Protein AF-A0A2D9JBF6-F1 (afdb_monomer)

Radius of gyration: 23.09 Å; Cα contacts (8 Å, |Δi|>4): 147; chains: 1; bounding box: 43×49×75 Å

Foldseek 3Di:
DDDPDPPDQDPVNVVVVVVVVVVCVVCVVVVVVVVVVVVPPPPDDDDDDDDDDQVDDDCLQFFNPPPPDPPHDPFDWDQAPDPPGTTGPVPNVVSPCVVVDDDDPDDDDPDPASLQVLLCVQQVDGDDDPFQGAGPQLVVLVVPPDPPDPDRSHDDDDPDDPNYPSSHHNTPVD

Structure (mmCIF, N/CA/C/O backbone):
data_AF-A0A2D9JBF6-F1
#
_entry.id   AF-A0A2D9JBF6-F1
#
loop_
_atom_site.group_PDB
_atom_site.id
_atom_site.type_symbol
_atom_site.label_atom_id
_atom_site.label_alt_id
_atom_site.label_comp_id
_atom_site.label_asym_id
_atom_site.label_entity_id
_atom_site.label_seq_id
_atom_site.pdbx_PDB_ins_code
_atom_site.Cartn_x
_atom_site.Cartn_y
_atom_site.Cartn_z
_atom_site.occupancy
_atom_site.B_iso_or_equiv
_atom_site.auth_seq_id
_atom_site.auth_comp_id
_atom_site.auth_asym_id
_atom_site.auth_atom_id
_atom_site.pdbx_PDB_model_num
ATOM 1 N N . MET A 1 1 ? 18.236 -14.507 48.096 1.00 41.47 1 MET A N 1
ATOM 2 C CA . MET A 1 1 ? 17.974 -14.268 46.660 1.00 41.47 1 MET A CA 1
ATOM 3 C C . MET A 1 1 ? 17.567 -15.594 46.043 1.00 41.47 1 MET A C 1
ATOM 5 O O . MET A 1 1 ? 18.391 -16.493 45.997 1.00 41.47 1 MET A O 1
ATOM 9 N N . SER A 1 2 ? 16.289 -15.756 45.697 1.00 39.50 2 SER A N 1
ATOM 10 C CA . SER A 1 2 ? 15.759 -16.988 45.097 1.00 39.50 2 SER A CA 1
ATOM 11 C C . SER A 1 2 ? 15.687 -16.794 43.586 1.00 39.50 2 SER A C 1
ATOM 13 O O . SER A 1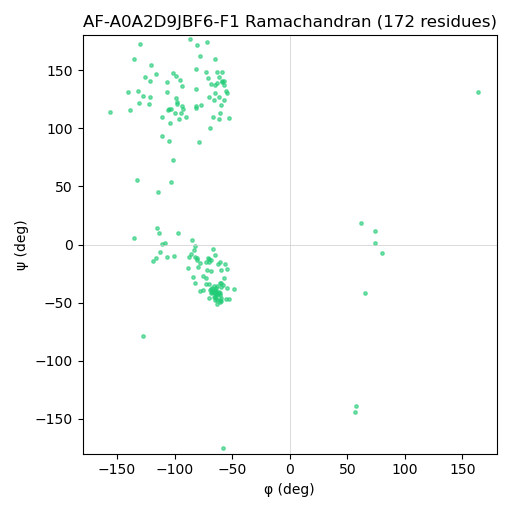 2 ? 15.070 -15.831 43.129 1.00 39.50 2 SER A O 1
ATOM 15 N N . PHE A 1 3 ? 16.355 -17.653 42.819 1.00 46.88 3 PHE A N 1
ATOM 16 C CA . PHE A 1 3 ? 16.234 -17.658 41.364 1.00 46.88 3 PHE A CA 1
ATOM 17 C C . PHE A 1 3 ? 14.822 -18.131 40.978 1.00 46.88 3 PHE A C 1
ATOM 19 O O . PHE A 1 3 ? 14.319 -19.078 41.588 1.00 46.88 3 PHE A O 1
ATOM 26 N N . PRO A 1 4 ? 14.156 -17.505 39.991 1.00 52.88 4 PRO A N 1
ATOM 27 C CA . PRO A 1 4 ? 12.851 -17.964 39.540 1.00 52.88 4 PRO A CA 1
ATOM 28 C C . PRO A 1 4 ? 12.966 -19.392 38.997 1.00 52.88 4 PRO A C 1
ATOM 30 O O . PRO A 1 4 ? 13.802 -19.694 38.146 1.00 52.88 4 PRO A O 1
ATOM 33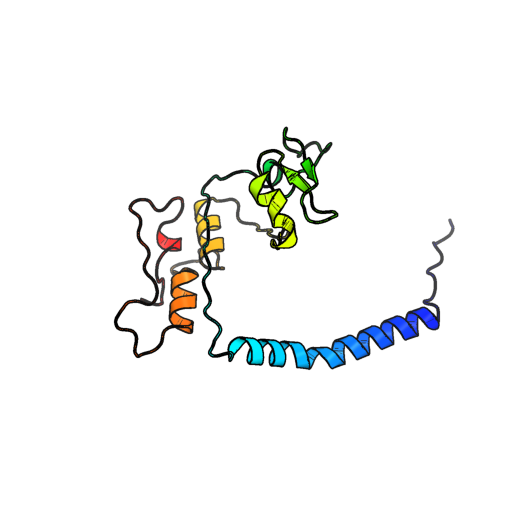 N N . ASN A 1 5 ? 12.114 -20.269 39.524 1.00 53.25 5 ASN A N 1
ATOM 34 C CA . ASN A 1 5 ? 12.023 -21.673 39.153 1.00 53.25 5 ASN A CA 1
ATOM 35 C C . ASN A 1 5 ? 11.643 -21.762 37.662 1.00 53.25 5 ASN A C 1
ATOM 37 O O . ASN A 1 5 ? 10.521 -21.419 37.280 1.00 53.25 5 ASN A O 1
ATOM 41 N N . MET A 1 6 ? 12.579 -22.167 36.799 1.00 55.41 6 MET A N 1
ATOM 42 C CA . MET A 1 6 ? 12.278 -22.416 35.389 1.00 55.41 6 MET A CA 1
ATOM 43 C C . MET A 1 6 ? 11.396 -23.663 35.312 1.00 55.41 6 MET A C 1
ATOM 45 O O . MET A 1 6 ? 11.884 -24.783 35.427 1.00 55.41 6 MET A O 1
ATOM 49 N N . ASN A 1 7 ? 10.084 -23.472 35.159 1.00 65.50 7 ASN A N 1
ATOM 50 C CA . ASN A 1 7 ? 9.129 -24.567 35.016 1.00 65.50 7 ASN A CA 1
ATOM 51 C C . ASN A 1 7 ? 9.569 -25.503 33.881 1.00 65.50 7 ASN A C 1
ATOM 53 O O . ASN A 1 7 ? 9.472 -25.143 32.704 1.00 65.50 7 ASN A O 1
ATOM 57 N N . HIS A 1 8 ? 10.021 -26.712 34.227 1.00 68.12 8 HIS A N 1
ATOM 58 C CA . HIS A 1 8 ? 10.241 -27.769 33.249 1.00 68.12 8 HIS A CA 1
ATOM 59 C C . HIS A 1 8 ? 8.941 -27.981 32.458 1.00 68.12 8 HIS A C 1
ATOM 61 O O . HIS A 1 8 ? 7.870 -28.098 33.067 1.00 68.12 8 HIS A O 1
ATOM 67 N N . PRO A 1 9 ? 8.987 -28.002 31.114 1.00 74.19 9 PRO A N 1
ATOM 68 C CA . PRO A 1 9 ? 7.789 -28.215 30.320 1.00 74.19 9 PRO A CA 1
ATOM 69 C C . PRO A 1 9 ? 7.150 -29.539 30.740 1.00 74.19 9 PRO A C 1
ATOM 71 O O . PRO A 1 9 ? 7.794 -30.589 30.732 1.00 74.19 9 PRO A O 1
ATOM 74 N N . SER A 1 10 ? 5.876 -29.492 31.134 1.00 85.06 10 SER A N 1
ATOM 75 C CA . SER A 1 10 ? 5.139 -30.709 31.462 1.00 85.06 10 SER A CA 1
ATOM 76 C C . SER A 1 10 ? 5.122 -31.633 30.243 1.00 85.06 10 SER A C 1
ATOM 78 O O . SER A 1 10 ? 5.083 -31.164 29.103 1.00 85.06 10 SER A O 1
ATOM 80 N N . ARG A 1 11 ? 5.102 -32.954 30.464 1.00 87.12 11 ARG A N 1
ATOM 81 C CA . ARG A 1 11 ? 5.026 -33.953 29.378 1.00 87.12 11 ARG A CA 1
ATOM 82 C C . ARG A 1 11 ? 3.915 -33.625 28.375 1.00 87.12 11 ARG A C 1
ATOM 84 O O . ARG A 1 11 ? 4.112 -33.745 27.175 1.00 87.12 11 ARG A O 1
ATOM 91 N N . ARG A 1 12 ? 2.773 -33.125 28.862 1.00 85.69 12 ARG A N 1
ATOM 92 C CA . ARG A 1 12 ? 1.658 -32.650 28.030 1.00 85.69 12 ARG A CA 1
ATOM 93 C C . ARG A 1 12 ? 2.068 -31.501 27.107 1.00 85.69 12 ARG A C 1
ATOM 95 O O . ARG A 1 12 ? 1.776 -31.562 25.921 1.00 85.69 12 ARG A O 1
ATOM 102 N N . ARG A 1 13 ? 2.749 -30.479 27.632 1.00 83.44 13 ARG A N 1
ATOM 103 C CA . ARG A 1 13 ? 3.194 -29.317 26.851 1.00 83.44 13 ARG A CA 1
ATOM 104 C C . ARG A 1 13 ? 4.276 -29.699 25.841 1.00 83.44 13 ARG A C 1
ATOM 106 O O . ARG A 1 13 ? 4.233 -29.224 24.715 1.00 83.44 13 ARG A O 1
ATOM 113 N N . PHE A 1 14 ? 5.181 -30.609 26.208 1.00 87.12 14 PHE A N 1
ATOM 114 C CA . PHE A 1 14 ? 6.158 -31.182 25.278 1.00 87.12 14 PHE A CA 1
ATOM 115 C C . PHE A 1 14 ? 5.470 -31.920 24.117 1.00 87.12 14 PHE A C 1
ATOM 117 O O . PHE A 1 14 ? 5.748 -31.626 22.957 1.00 87.12 14 PHE A O 1
ATOM 124 N N . MET A 1 15 ? 4.506 -32.799 24.415 1.00 91.19 15 MET A N 1
ATOM 125 C CA . MET A 1 15 ? 3.746 -33.523 23.388 1.00 91.19 15 MET A CA 1
ATOM 126 C C . MET A 1 15 ? 2.897 -32.591 22.513 1.00 91.19 15 MET A C 1
ATOM 128 O O . MET A 1 15 ? 2.814 -32.805 21.310 1.00 91.19 15 MET A O 1
ATOM 132 N N . GLN A 1 16 ? 2.305 -31.535 23.081 1.00 88.31 16 GLN A N 1
ATOM 133 C CA . GLN A 1 16 ? 1.566 -30.520 22.321 1.00 88.31 16 GLN A CA 1
ATOM 134 C C . GLN A 1 16 ? 2.476 -29.746 21.361 1.00 88.31 16 GLN A C 1
ATOM 136 O O . GLN A 1 16 ? 2.128 -29.589 20.194 1.00 88.31 16 GLN A O 1
ATOM 141 N N . SER A 1 17 ? 3.652 -29.308 21.819 1.00 88.12 17 SER A N 1
ATOM 142 C CA . SER A 1 17 ? 4.628 -28.625 20.964 1.00 88.12 17 SER A CA 1
ATOM 143 C C . SER A 1 17 ? 5.169 -29.539 19.864 1.00 88.12 17 SER A C 1
ATOM 145 O O . SER A 1 17 ? 5.326 -29.101 18.728 1.00 88.12 17 SER A O 1
ATOM 147 N N . MET A 1 18 ? 5.413 -30.816 20.170 1.00 88.38 18 MET A N 1
ATOM 148 C CA . MET A 1 18 ? 5.868 -31.803 19.188 1.00 88.38 18 MET A CA 1
ATOM 149 C C . MET A 1 18 ? 4.777 -32.124 18.156 1.00 88.38 18 MET A C 1
ATOM 151 O O . MET A 1 18 ? 5.062 -32.159 16.962 1.00 88.38 18 MET A O 1
ATOM 155 N N . ALA A 1 19 ? 3.521 -32.273 18.587 1.00 87.19 19 ALA A N 1
ATOM 156 C CA . ALA A 1 19 ? 2.378 -32.451 17.693 1.00 87.19 19 ALA A CA 1
ATOM 157 C C . ALA A 1 19 ? 2.163 -31.229 16.783 1.00 87.19 19 ALA A C 1
ATOM 159 O O . ALA A 1 19 ? 1.954 -31.390 15.582 1.00 87.19 19 ALA A O 1
ATOM 160 N N . ALA A 1 20 ? 2.283 -30.012 17.325 1.00 84.00 20 ALA A N 1
ATOM 161 C CA . ALA A 1 20 ? 2.224 -28.779 16.543 1.00 84.00 20 ALA A CA 1
ATOM 162 C C . ALA A 1 20 ? 3.388 -28.674 15.541 1.00 84.00 20 ALA A C 1
ATOM 164 O O . ALA A 1 20 ? 3.174 -28.287 14.395 1.00 84.00 20 ALA A O 1
ATOM 165 N N . GLY A 1 21 ? 4.602 -29.068 15.941 1.00 83.12 21 GLY A N 1
ATOM 166 C CA . GLY A 1 21 ? 5.775 -29.110 15.065 1.00 83.12 21 GLY A CA 1
ATOM 167 C C . GLY A 1 21 ? 5.617 -30.099 13.908 1.00 83.12 21 GLY A C 1
ATOM 168 O O . GLY A 1 21 ? 5.823 -29.729 12.756 1.00 83.12 21 GLY A O 1
ATOM 169 N N . ILE A 1 22 ? 5.180 -31.332 14.187 1.00 84.44 22 ILE A N 1
ATOM 170 C CA . ILE A 1 22 ? 4.925 -32.357 13.158 1.00 84.44 22 ILE A CA 1
ATOM 171 C C . ILE A 1 22 ? 3.787 -31.922 12.227 1.00 84.44 22 ILE A C 1
ATOM 173 O O . ILE A 1 22 ? 3.912 -32.053 11.010 1.00 84.44 22 ILE A O 1
ATOM 177 N N . GLY A 1 23 ? 2.702 -31.362 12.771 1.00 79.31 23 GLY A N 1
ATOM 178 C CA . GLY A 1 23 ? 1.601 -30.810 11.979 1.00 79.31 23 GLY A CA 1
ATOM 179 C C . GLY A 1 23 ? 2.047 -29.661 11.069 1.00 79.31 23 GLY A C 1
ATOM 180 O O . GLY A 1 23 ? 1.711 -29.648 9.887 1.00 79.31 23 GLY A O 1
ATOM 181 N N . GLY A 1 24 ? 2.872 -28.745 11.584 1.00 77.44 24 GLY A N 1
ATOM 182 C CA . GLY A 1 24 ? 3.441 -27.640 10.811 1.00 77.44 24 GLY A CA 1
ATOM 183 C C . GLY A 1 24 ? 4.372 -28.110 9.690 1.00 77.44 24 GLY A C 1
ATOM 184 O O . GLY A 1 24 ? 4.259 -27.639 8.560 1.00 77.44 24 GLY A O 1
ATOM 185 N N . VAL A 1 25 ? 5.241 -29.090 9.963 1.00 76.31 25 VAL A N 1
ATOM 186 C CA . VAL A 1 25 ? 6.115 -29.700 8.944 1.00 76.31 25 VAL A CA 1
ATOM 187 C C . VAL A 1 25 ? 5.295 -30.458 7.898 1.00 76.31 25 VAL A C 1
ATOM 189 O O . VAL A 1 25 ? 5.568 -30.330 6.708 1.00 76.31 25 VAL A O 1
ATOM 192 N N . SER A 1 26 ? 4.245 -31.173 8.301 1.00 74.69 26 SER A N 1
ATOM 193 C CA . SER A 1 26 ? 3.374 -31.914 7.375 1.00 74.69 26 SER A CA 1
ATOM 194 C C . SER A 1 26 ? 2.591 -30.984 6.437 1.00 74.69 26 SER A C 1
ATOM 196 O O . SER A 1 26 ? 2.419 -31.298 5.262 1.00 74.69 26 SER A O 1
ATOM 198 N N . ALA A 1 27 ? 2.175 -29.808 6.920 1.00 69.38 27 ALA A N 1
ATOM 199 C CA . ALA A 1 27 ? 1.513 -28.785 6.108 1.00 69.38 27 ALA A CA 1
ATOM 200 C C . ALA A 1 27 ? 2.485 -27.932 5.268 1.00 69.38 27 ALA A C 1
ATOM 202 O O . ALA A 1 27 ? 2.053 -27.235 4.348 1.00 69.38 27 ALA A O 1
ATOM 203 N N . SER A 1 28 ? 3.796 -27.984 5.538 1.00 70.69 28 SER A N 1
ATOM 204 C CA . SER A 1 28 ? 4.787 -27.136 4.857 1.00 70.69 28 SER A CA 1
ATOM 205 C C . SER A 1 28 ? 4.830 -27.355 3.338 1.00 70.69 28 SER A C 1
ATOM 207 O O . SER A 1 28 ? 4.998 -26.399 2.584 1.00 70.69 28 SER A O 1
ATOM 209 N N . GLY A 1 29 ? 4.588 -28.588 2.879 1.00 75.44 29 GLY A N 1
ATOM 210 C CA . GLY A 1 29 ? 4.511 -28.929 1.455 1.00 75.44 29 GLY A CA 1
ATOM 211 C C . GLY A 1 29 ? 3.191 -28.539 0.781 1.00 75.44 29 GLY A C 1
ATOM 212 O O . GLY A 1 29 ? 3.116 -28.493 -0.447 1.00 75.44 29 GLY A O 1
ATOM 213 N N . TRP A 1 30 ? 2.144 -28.244 1.557 1.00 81.06 30 TRP A N 1
ATOM 214 C CA . TRP A 1 30 ? 0.834 -27.881 1.017 1.00 81.06 30 TRP A CA 1
ATOM 215 C C . TRP A 1 30 ? 0.766 -26.415 0.621 1.00 81.06 30 TRP A C 1
ATOM 217 O O . TRP A 1 30 ? 0.114 -26.106 -0.368 1.00 81.06 30 TRP A O 1
ATOM 227 N N . PHE A 1 31 ? 1.458 -25.515 1.324 1.00 79.50 31 PHE A N 1
ATOM 228 C CA . PHE A 1 31 ? 1.425 -24.089 0.985 1.00 79.50 31 PHE A CA 1
ATOM 229 C C . PHE A 1 31 ? 1.924 -23.789 -0.438 1.00 79.50 31 PHE A C 1
ATOM 231 O O . PHE A 1 31 ? 1.205 -23.091 -1.154 1.00 79.50 31 PHE A O 1
ATOM 238 N N . PRO A 1 32 ? 3.061 -24.342 -0.913 1.00 79.75 32 PRO A N 1
ATOM 239 C CA . PRO A 1 32 ? 3.481 -24.160 -2.301 1.00 79.75 32 PRO A CA 1
ATOM 240 C C . PRO A 1 32 ? 2.483 -24.749 -3.304 1.00 79.75 32 PRO A C 1
ATOM 242 O O . PRO A 1 32 ? 2.163 -24.099 -4.292 1.00 79.75 32 PRO A O 1
ATOM 245 N N . ARG A 1 33 ? 1.931 -25.941 -3.032 1.00 81.88 33 ARG A N 1
ATOM 246 C CA . ARG A 1 33 ? 0.954 -26.608 -3.916 1.00 81.88 33 ARG A CA 1
ATOM 247 C C . ARG A 1 33 ? -0.390 -25.881 -3.972 1.00 81.88 33 ARG A C 1
ATOM 249 O O . ARG A 1 33 ? -0.988 -25.787 -5.036 1.00 81.88 33 ARG A O 1
ATOM 256 N N . LEU A 1 34 ? -0.855 -25.337 -2.850 1.00 82.12 34 LEU A N 1
ATOM 257 C CA . LEU A 1 34 ? -2.042 -24.484 -2.784 1.00 82.12 34 LEU A CA 1
ATOM 258 C C . LEU A 1 34 ? -1.803 -23.158 -3.506 1.00 82.12 34 LEU A C 1
ATOM 260 O O . LEU A 1 34 ? -2.683 -22.694 -4.225 1.00 82.12 34 LEU A O 1
ATOM 264 N N . ALA A 1 35 ? -0.616 -22.565 -3.352 1.00 78.75 35 ALA A N 1
ATOM 265 C CA . ALA A 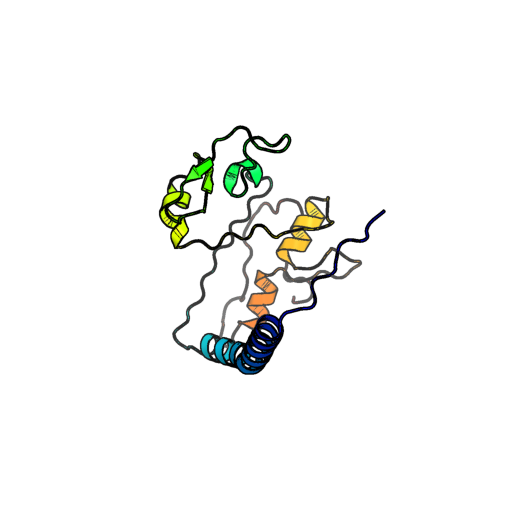1 35 ? -0.239 -21.358 -4.077 1.00 78.75 35 ALA A CA 1
ATOM 266 C C . ALA A 1 35 ? -0.188 -21.606 -5.591 1.00 78.75 35 ALA A C 1
ATOM 268 O O . ALA A 1 35 ? -0.702 -20.787 -6.346 1.00 78.75 35 ALA A O 1
ATOM 269 N N . GLU A 1 36 ? 0.359 -22.742 -6.026 1.00 81.50 36 GLU A N 1
ATOM 270 C CA . GLU A 1 36 ? 0.404 -23.171 -7.427 1.00 81.50 36 GLU A CA 1
ATOM 271 C C . GLU A 1 36 ? -1.000 -23.438 -7.987 1.00 81.50 36 GLU A C 1
ATOM 273 O O . GLU A 1 36 ? -1.365 -22.894 -9.026 1.00 81.50 36 GLU A O 1
ATOM 278 N N . ALA A 1 37 ? -1.841 -24.182 -7.264 1.00 79.81 37 ALA A N 1
ATOM 279 C CA . ALA A 1 37 ? -3.229 -24.424 -7.658 1.00 79.81 37 ALA A CA 1
ATOM 280 C C . ALA A 1 37 ? -4.040 -23.118 -7.756 1.00 79.81 37 ALA A C 1
ATOM 282 O O . ALA A 1 37 ? -4.780 -22.914 -8.714 1.00 79.81 37 ALA A O 1
ATOM 283 N N . ALA A 1 38 ? -3.859 -22.196 -6.806 1.00 75.38 38 ALA A N 1
ATOM 284 C CA . ALA A 1 38 ? -4.478 -20.871 -6.844 1.00 75.38 38 ALA A CA 1
ATOM 285 C C . ALA A 1 38 ? -3.861 -19.944 -7.908 1.00 75.38 38 ALA A C 1
ATOM 287 O O . ALA A 1 38 ? -4.475 -18.941 -8.296 1.00 75.38 38 ALA A O 1
ATOM 288 N N . ALA A 1 39 ? -2.628 -20.216 -8.344 1.00 73.06 39 ALA A N 1
ATOM 289 C CA . ALA A 1 39 ? -1.969 -19.476 -9.409 1.00 73.06 39 ALA A CA 1
ATOM 290 C C . ALA A 1 39 ? -2.477 -19.904 -10.788 1.00 73.06 39 ALA A C 1
ATOM 292 O O . ALA A 1 39 ? -2.724 -19.026 -11.611 1.00 73.06 39 ALA A O 1
ATOM 293 N N . ASN A 1 40 ? -2.692 -21.208 -10.976 1.00 76.06 40 ASN A N 1
ATOM 294 C CA . ASN A 1 40 ? -3.090 -21.839 -12.233 1.00 76.06 40 ASN A CA 1
ATOM 295 C C . ASN A 1 40 ? -4.603 -21.822 -12.500 1.00 76.06 40 ASN A C 1
ATOM 297 O O . ASN A 1 40 ? -5.039 -22.403 -13.489 1.00 76.06 40 ASN A O 1
ATOM 301 N N . ASP A 1 41 ? -5.418 -21.191 -11.648 1.00 78.38 41 ASP A N 1
ATOM 302 C CA . ASP A 1 41 ? -6.856 -21.056 -11.895 1.00 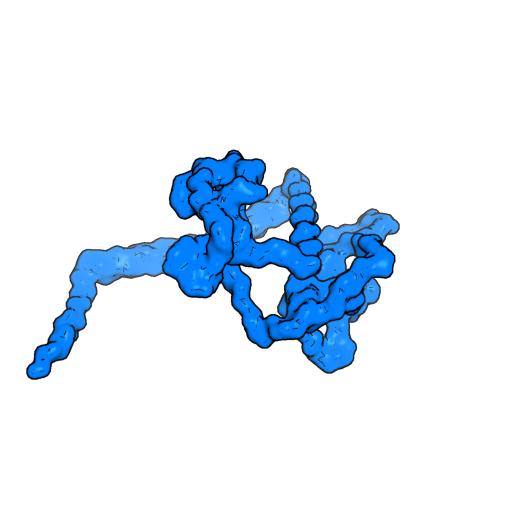78.38 41 ASP A CA 1
ATOM 303 C C . ASP A 1 41 ? -7.111 -20.143 -13.116 1.00 78.38 41 ASP A C 1
ATOM 305 O O . ASP A 1 41 ? -6.938 -18.920 -13.013 1.00 78.38 41 ASP A O 1
ATOM 309 N N . PRO A 1 42 ? -7.573 -20.692 -14.260 1.00 70.69 42 PRO A N 1
ATOM 310 C CA . PRO A 1 42 ? -7.759 -19.933 -15.496 1.00 70.69 42 PRO A CA 1
ATOM 311 C C . PRO A 1 42 ? -8.897 -18.905 -15.402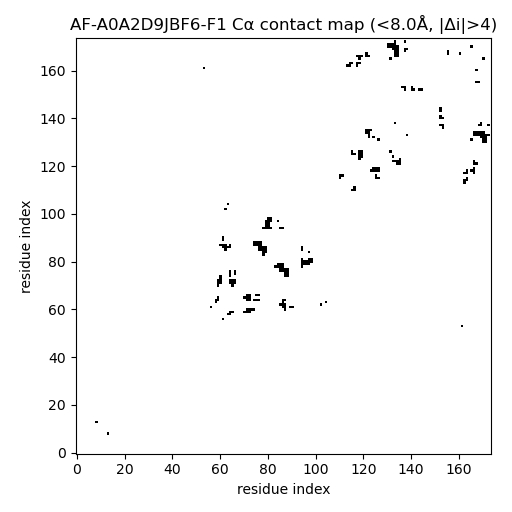 1.00 70.69 42 PRO A C 1
ATOM 313 O O . PRO A 1 42 ? -9.020 -18.032 -16.260 1.00 70.69 42 PRO A O 1
ATOM 316 N N . LYS A 1 43 ? -9.748 -18.976 -14.369 1.00 75.06 43 LYS A N 1
ATOM 317 C CA . LYS A 1 43 ? -10.829 -18.007 -14.133 1.00 75.06 43 LYS A CA 1
ATOM 318 C C . LYS A 1 43 ? -10.367 -16.805 -13.314 1.00 75.06 43 LYS A C 1
ATOM 320 O O . LYS A 1 43 ? -11.102 -15.819 -13.198 1.00 75.06 43 LYS A O 1
ATOM 325 N N . ARG A 1 44 ? -9.169 -16.856 -12.728 1.00 70.19 44 ARG A N 1
ATOM 326 C CA . ARG A 1 44 ? -8.708 -15.859 -11.765 1.00 70.19 44 ARG A CA 1
ATOM 327 C C . ARG A 1 44 ? -8.218 -14.588 -12.455 1.00 70.19 44 ARG A C 1
ATOM 329 O O . ARG A 1 44 ? -7.028 -14.396 -12.691 1.00 70.19 44 ARG A O 1
ATOM 336 N N . ARG A 1 45 ? -9.140 -13.656 -12.690 1.00 71.81 45 ARG A N 1
ATOM 337 C CA . ARG A 1 45 ? -8.806 -12.280 -13.079 1.00 71.81 45 ARG A CA 1
ATOM 338 C C . ARG A 1 45 ? -8.336 -11.499 -11.854 1.00 71.81 45 ARG A C 1
ATOM 340 O O . ARG A 1 45 ? -9.060 -11.392 -10.866 1.00 71.81 45 ARG A O 1
ATOM 347 N N . ARG A 1 46 ? -7.103 -10.988 -11.892 1.00 74.00 46 ARG A N 1
ATOM 348 C CA . ARG A 1 46 ? -6.504 -10.226 -10.787 1.00 74.00 46 ARG A CA 1
ATOM 349 C C . ARG A 1 46 ? -6.537 -8.744 -11.133 1.00 74.00 46 ARG A C 1
ATOM 351 O O . ARG A 1 46 ? -5.888 -8.316 -12.079 1.00 74.00 46 ARG A O 1
ATOM 358 N N . HIS A 1 47 ? -7.268 -7.971 -10.342 1.00 85.44 47 HIS A N 1
ATOM 359 C CA . HIS A 1 47 ? -7.278 -6.516 -10.421 1.00 85.44 47 HIS A CA 1
ATOM 360 C C . HIS A 1 47 ? -6.851 -5.970 -9.063 1.00 85.44 47 HIS A C 1
ATOM 362 O O . HIS A 1 47 ? -7.402 -6.360 -8.035 1.00 85.44 47 HIS A O 1
ATOM 368 N N . CYS A 1 48 ? -5.846 -5.100 -9.056 1.00 88.62 48 CYS A N 1
ATOM 369 C CA . CYS A 1 48 ? -5.353 -4.442 -7.855 1.00 88.62 48 CYS A CA 1
ATOM 370 C C . CYS A 1 48 ? -5.329 -2.941 -8.115 1.00 88.62 48 CYS A C 1
ATOM 372 O O . CYS A 1 48 ? -4.760 -2.495 -9.111 1.00 88.62 48 CYS A O 1
ATOM 374 N N . ILE A 1 49 ? -5.948 -2.174 -7.223 1.00 92.06 49 ILE A N 1
ATOM 375 C CA . ILE A 1 49 ? -5.881 -0.717 -7.243 1.00 92.06 49 ILE A CA 1
ATOM 376 C C . ILE A 1 49 ? -4.965 -0.304 -6.100 1.00 92.06 49 ILE A C 1
ATOM 378 O O . ILE A 1 49 ? -5.282 -0.524 -4.932 1.00 92.06 49 ILE A O 1
ATOM 382 N N . LEU A 1 50 ? -3.829 0.301 -6.442 1.00 91.44 50 LEU A N 1
ATOM 383 C CA . LEU A 1 50 ? -2.929 0.908 -5.471 1.00 91.44 50 LEU A CA 1
ATOM 384 C C . LEU A 1 50 ? -3.253 2.396 -5.337 1.00 91.44 50 LEU A C 1
ATOM 386 O O . LEU A 1 50 ? -3.003 3.172 -6.258 1.00 91.44 50 LEU A O 1
ATOM 390 N N . LEU A 1 51 ? -3.752 2.800 -4.170 1.00 91.56 51 LEU A N 1
ATOM 391 C CA . LEU A 1 51 ? -3.885 4.209 -3.817 1.00 91.56 51 LEU A CA 1
ATOM 392 C C . LEU A 1 51 ? -2.607 4.683 -3.114 1.00 91.56 51 LEU A C 1
ATOM 394 O O . LEU A 1 51 ? -2.335 4.297 -1.980 1.00 91.56 51 LEU A O 1
ATOM 398 N N . TRP A 1 52 ? -1.817 5.521 -3.787 1.00 89.38 52 TRP A N 1
ATOM 399 C CA . TRP A 1 52 ? -0.622 6.137 -3.209 1.00 89.38 52 TRP A CA 1
ATOM 400 C C . TRP A 1 52 ? -0.915 7.571 -2.760 1.00 89.38 52 TRP A C 1
ATOM 402 O O . TRP A 1 52 ? -1.122 8.450 -3.594 1.00 89.38 52 TRP A O 1
ATOM 412 N N . MET A 1 53 ? -0.884 7.825 -1.452 1.00 88.69 53 MET A N 1
ATOM 413 C CA . MET A 1 53 ? -1.184 9.140 -0.876 1.00 88.69 53 MET A CA 1
ATOM 414 C C . MET A 1 53 ? 0.103 9.844 -0.429 1.00 88.69 53 MET A C 1
ATOM 416 O O . MET A 1 53 ? 0.546 9.701 0.709 1.00 88.69 53 MET A O 1
ATOM 420 N N . SER A 1 54 ? 0.723 10.601 -1.336 1.00 86.81 54 SER A N 1
ATOM 421 C CA . SER A 1 54 ? 1.906 11.419 -1.036 1.00 86.81 54 SER A CA 1
ATOM 422 C C . SER A 1 54 ? 1.592 12.472 0.033 1.00 86.81 54 SER A C 1
ATOM 424 O O . SER A 1 54 ? 0.808 13.378 -0.224 1.00 86.81 54 SER A O 1
ATOM 426 N N . GLY A 1 55 ? 2.197 12.340 1.219 1.00 84.88 55 GLY A N 1
ATOM 427 C CA . GLY A 1 55 ? 1.905 13.189 2.384 1.00 84.88 55 GLY A CA 1
ATOM 428 C C . GLY A 1 55 ? 0.570 12.887 3.078 1.00 84.88 55 GLY A C 1
ATOM 429 O O . GLY A 1 55 ? 0.136 13.694 3.886 1.00 84.88 55 GLY A O 1
ATOM 430 N N . GLY A 1 56 ? -0.085 11.770 2.732 1.00 85.19 56 GLY A N 1
ATOM 431 C CA . GLY A 1 56 ? -1.431 11.394 3.170 1.00 85.19 56 GLY A CA 1
ATOM 432 C C . GLY A 1 56 ? -1.646 11.288 4.687 1.00 85.19 56 GLY A C 1
ATOM 433 O O . GLY A 1 56 ? -0.760 11.595 5.483 1.00 85.19 56 GLY A O 1
ATOM 434 N N . PRO A 1 57 ? -2.841 10.842 5.107 1.00 89.44 57 PRO A N 1
ATOM 435 C CA . PRO A 1 57 ? -3.222 10.856 6.509 1.00 89.44 57 PRO A CA 1
ATOM 436 C C . PRO A 1 57 ? -2.303 9.947 7.330 1.00 89.44 57 PRO A C 1
ATOM 438 O O . PRO A 1 57 ? -1.947 8.846 6.902 1.00 89.44 57 PRO A O 1
ATOM 441 N N . THR A 1 58 ? -1.923 10.410 8.519 1.00 90.94 58 THR A N 1
ATOM 442 C CA . THR A 1 58 ? -1.067 9.633 9.417 1.00 90.94 58 THR A CA 1
ATOM 443 C C . THR A 1 58 ? -1.756 8.336 9.851 1.00 90.94 58 THR A C 1
ATOM 445 O O . THR A 1 58 ? -2.980 8.246 9.993 1.00 90.94 58 THR A O 1
ATOM 448 N N . GLN A 1 59 ? -0.948 7.303 10.090 1.00 92.06 59 GLN A N 1
ATOM 449 C CA . GLN A 1 59 ? -1.414 6.013 10.599 1.00 92.06 59 GLN A CA 1
ATOM 450 C C . GLN A 1 59 ? -2.147 6.148 11.945 1.00 92.06 59 GLN A C 1
ATOM 452 O O . GLN A 1 59 ? -3.142 5.457 12.165 1.00 92.06 59 GLN A O 1
ATOM 457 N N . THR A 1 60 ? -1.709 7.084 12.797 1.00 94.31 60 THR A N 1
ATOM 458 C CA . THR A 1 60 ? -2.276 7.344 14.134 1.00 94.31 60 THR A CA 1
ATOM 459 C C . THR A 1 60 ? -3.662 7.975 14.103 1.00 94.31 60 THR A C 1
ATOM 461 O O . THR A 1 60 ? -4.366 7.938 15.107 1.00 94.31 60 THR A O 1
ATOM 464 N N . ASP A 1 61 ? -4.071 8.490 12.946 1.00 94.12 61 ASP A N 1
ATOM 465 C CA . ASP A 1 61 ? -5.339 9.197 12.749 1.00 94.12 61 ASP A CA 1
ATOM 466 C C . ASP A 1 61 ? -6.304 8.383 11.879 1.00 94.12 61 ASP A C 1
ATOM 468 O O . ASP A 1 61 ? -7.406 8.835 11.571 1.00 94.12 61 ASP A O 1
ATOM 472 N N . THR A 1 62 ? -5.889 7.185 11.450 1.00 95.06 62 THR A N 1
ATOM 473 C CA . THR A 1 62 ? -6.623 6.347 10.494 1.00 95.06 62 THR A CA 1
ATOM 474 C C . THR A 1 62 ? -6.833 4.931 11.014 1.00 95.06 62 THR A C 1
ATOM 476 O O . THR A 1 62 ? -7.927 4.593 11.469 1.00 95.06 62 THR A O 1
ATOM 479 N N . PHE A 1 63 ? -5.796 4.096 10.939 1.00 94.19 63 PHE A N 1
ATOM 480 C CA . PHE A 1 63 ? -5.896 2.653 11.144 1.00 94.19 63 PHE A CA 1
ATOM 481 C C . PHE A 1 63 ? -5.122 2.146 12.363 1.00 94.19 63 PHE A C 1
ATOM 483 O O . PHE A 1 63 ? -5.329 0.992 12.717 1.00 94.19 63 PHE A O 1
ATOM 490 N N . ASP A 1 64 ? -4.255 2.943 12.994 1.00 93.50 64 ASP A N 1
ATOM 491 C CA . ASP A 1 64 ? -3.469 2.594 14.193 1.00 93.50 64 ASP A CA 1
ATOM 492 C C . ASP A 1 64 ? -3.562 3.710 15.242 1.00 93.50 64 ASP A C 1
ATOM 494 O O . ASP A 1 64 ? -2.567 4.304 15.657 1.00 93.50 64 ASP A O 1
ATOM 498 N N . MET A 1 65 ? -4.793 4.052 15.619 1.00 92.69 65 MET A N 1
ATOM 499 C CA . MET A 1 65 ? -5.044 5.077 16.623 1.00 92.69 65 MET A CA 1
ATOM 500 C C . MET A 1 65 ? -4.518 4.593 17.963 1.00 92.69 65 MET A C 1
ATOM 502 O O . MET A 1 65 ? -4.869 3.505 18.407 1.00 92.69 65 MET A O 1
ATOM 506 N N . LYS A 1 66 ? -3.641 5.374 18.588 1.00 93.81 66 LYS A N 1
ATOM 507 C CA . LYS A 1 66 ? -3.011 5.042 19.870 1.00 93.81 66 LYS A CA 1
ATOM 508 C C . LYS A 1 66 ? -3.714 5.825 20.983 1.00 93.81 66 LYS A C 1
ATOM 510 O O . LYS A 1 66 ? -3.148 6.811 21.457 1.00 93.81 66 LYS A O 1
ATOM 515 N N . PRO A 1 67 ? -4.959 5.472 21.364 1.00 93.50 67 PRO A N 1
ATOM 516 C CA . PRO A 1 67 ? -5.714 6.248 22.337 1.00 93.50 67 PRO A CA 1
ATOM 517 C C . PRO A 1 67 ? -4.954 6.316 23.663 1.00 93.50 67 PRO A C 1
ATOM 519 O O . PRO A 1 67 ? -4.389 5.320 24.117 1.00 93.50 67 PRO A O 1
ATOM 522 N N . ASN A 1 68 ? -4.967 7.489 24.299 1.00 90.94 68 ASN A N 1
ATOM 523 C CA . ASN A 1 68 ? -4.310 7.743 25.587 1.00 90.94 68 ASN A CA 1
ATOM 524 C C . ASN A 1 68 ? -2.778 7.558 25.586 1.00 90.94 68 ASN A C 1
ATOM 526 O O . ASN A 1 68 ? -2.180 7.415 26.651 1.00 90.94 68 ASN A O 1
ATOM 530 N N . HIS A 1 69 ? -2.136 7.561 24.416 1.00 95.12 69 HIS A N 1
ATOM 531 C CA . HIS A 1 69 ? -0.680 7.584 24.297 1.00 95.12 69 HIS A CA 1
ATOM 532 C C . HIS A 1 69 ? -0.200 8.997 23.959 1.00 95.12 69 HIS A C 1
ATOM 534 O O . HIS A 1 69 ? -0.833 9.687 23.167 1.00 95.12 69 HIS A O 1
ATOM 540 N N . GLU A 1 70 ? 0.984 9.386 24.435 1.00 94.38 70 GLU A N 1
ATOM 541 C CA . GLU A 1 70 ? 1.649 10.661 24.081 1.00 94.38 70 GLU A CA 1
ATOM 542 C C . GLU A 1 70 ? 1.879 10.863 22.568 1.00 94.38 70 GLU A C 1
ATOM 544 O O . GLU A 1 70 ? 2.107 11.975 22.115 1.00 94.38 70 GLU A O 1
ATOM 549 N N . ASN A 1 71 ? 1.798 9.779 21.788 1.00 91.44 71 ASN A N 1
ATOM 550 C CA . ASN A 1 71 ? 2.039 9.739 20.343 1.00 91.44 71 ASN A CA 1
ATOM 551 C C . ASN A 1 71 ? 0.747 9.371 19.588 1.00 91.44 71 ASN A C 1
ATOM 553 O O . ASN A 1 71 ? 0.802 8.916 18.446 1.00 91.44 71 ASN A O 1
ATOM 557 N N . GLY A 1 72 ? -0.402 9.441 20.266 1.00 92.56 72 GLY A N 1
ATOM 558 C CA . GLY A 1 72 ? -1.719 9.272 19.668 1.00 92.56 72 GLY A CA 1
ATOM 559 C C . GLY A 1 72 ? -2.188 10.556 18.993 1.00 92.56 72 GLY A C 1
ATOM 560 O O . GLY A 1 72 ? -1.804 11.651 19.397 1.00 92.56 72 GLY A O 1
ATOM 561 N N . GLY A 1 73 ? -3.017 10.404 17.960 1.00 90.38 73 GLY A N 1
ATOM 562 C CA . GLY A 1 73 ? -3.718 11.522 17.335 1.00 90.38 73 GLY A CA 1
ATOM 563 C C . GLY A 1 73 ? -4.844 12.080 18.206 1.00 90.38 73 GLY A C 1
ATOM 564 O O . GLY A 1 73 ? -5.193 11.511 19.241 1.00 90.38 73 GLY A O 1
ATOM 565 N N . GLU A 1 74 ? -5.447 13.178 17.755 1.00 92.31 74 GLU A N 1
ATOM 566 C CA . GLU A 1 74 ? -6.555 13.851 18.453 1.00 92.31 74 GLU A CA 1
ATOM 567 C C . GLU A 1 74 ? -7.925 13.179 18.246 1.00 92.31 74 GLU A C 1
ATOM 569 O O . GLU A 1 74 ? -8.861 13.404 19.016 1.00 92.31 74 GLU A O 1
ATOM 574 N N . PHE A 1 75 ? -8.054 12.355 17.206 1.00 95.25 75 PHE A N 1
ATOM 575 C CA . PHE A 1 75 ? -9.325 11.741 16.830 1.00 95.25 75 PHE A CA 1
ATOM 576 C C . PHE A 1 75 ? -9.692 10.551 17.717 1.00 95.25 75 PHE A C 1
ATOM 578 O O . PHE A 1 75 ? -8.850 9.937 18.377 1.00 95.25 75 PHE A O 1
ATOM 585 N N . LYS A 1 76 ? -10.972 10.169 17.687 1.00 95.19 76 LYS A N 1
ATOM 586 C CA . LYS A 1 76 ? -11.481 9.026 18.448 1.00 95.19 76 LYS A CA 1
ATOM 587 C C . LYS A 1 76 ? -11.522 7.760 17.608 1.00 95.19 76 LYS A C 1
ATOM 589 O O . LYS A 1 76 ? -11.922 7.763 16.443 1.00 95.19 76 LYS A O 1
ATOM 594 N N . GLU A 1 77 ? -11.176 6.647 18.247 1.00 95.94 77 GLU A N 1
ATOM 595 C CA . GLU A 1 77 ? -11.376 5.327 17.663 1.00 95.94 77 GLU A CA 1
ATOM 596 C C . GLU A 1 77 ? -12.821 4.844 17.839 1.00 95.94 77 GLU A C 1
ATOM 598 O O . GLU A 1 77 ? -13.392 4.862 18.932 1.00 95.94 77 GLU A O 1
ATOM 603 N N . VAL A 1 78 ? -13.403 4.320 16.766 1.00 96.50 78 VAL A N 1
ATOM 604 C CA . VAL A 1 78 ? -14.732 3.705 16.746 1.00 96.50 78 VAL A CA 1
ATOM 605 C C . VAL A 1 78 ? -14.625 2.227 16.403 1.00 96.50 78 VAL A C 1
ATOM 607 O O . VAL A 1 78 ? -13.740 1.795 15.660 1.00 96.50 78 VAL A O 1
ATOM 610 N N . GLN A 1 79 ? -15.521 1.430 16.981 1.00 97.38 79 GLN A N 1
ATOM 611 C CA . GLN A 1 79 ? -15.623 0.013 16.655 1.00 97.38 79 GLN A CA 1
ATOM 612 C C . GLN A 1 79 ? -16.060 -0.143 15.193 1.00 97.38 79 GLN A C 1
ATOM 614 O O . GLN A 1 79 ? -17.023 0.486 14.75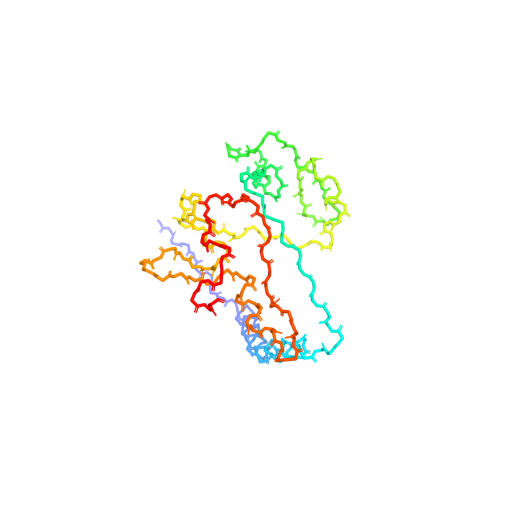5 1.00 97.38 79 GLN A O 1
ATOM 619 N N . THR A 1 80 ? -15.343 -0.973 14.437 1.00 98.00 80 THR A N 1
ATOM 620 C CA . THR A 1 80 ? -15.702 -1.301 13.051 1.00 98.00 80 THR A CA 1
ATOM 621 C C . THR A 1 80 ? -16.680 -2.480 12.999 1.00 98.00 80 THR A C 1
ATOM 623 O O . THR A 1 80 ? -16.985 -3.095 14.023 1.00 98.00 80 THR A O 1
ATOM 626 N N . SER A 1 81 ? -17.143 -2.837 11.798 1.00 97.88 81 SER A N 1
ATOM 627 C CA . SER A 1 81 ? -17.946 -4.052 11.562 1.00 97.88 81 SER A CA 1
ATOM 628 C C . SER A 1 81 ? -17.226 -5.355 11.941 1.00 97.88 81 SER A C 1
ATOM 630 O O . SER A 1 81 ? -17.894 -6.345 12.228 1.00 97.88 81 SER A O 1
ATOM 632 N N . ALA A 1 82 ? -15.888 -5.361 11.998 1.00 97.44 82 ALA A N 1
ATOM 633 C CA . ALA A 1 82 ? -15.102 -6.510 12.433 1.00 97.44 82 ALA A CA 1
ATOM 634 C C . ALA A 1 82 ? -14.794 -6.420 13.945 1.00 97.44 82 ALA A C 1
ATOM 636 O O . ALA A 1 82 ? -14.124 -5.470 14.374 1.00 97.44 82 ALA A O 1
ATOM 637 N N . PRO A 1 83 ? -15.236 -7.389 14.773 1.00 96.19 83 PRO A N 1
ATOM 638 C CA . PRO A 1 83 ? -14.971 -7.386 16.211 1.00 96.19 83 PRO A CA 1
ATOM 639 C C . PRO A 1 83 ? -13.477 -7.289 16.535 1.00 96.19 83 PRO A C 1
ATOM 641 O O . PRO A 1 83 ? -12.657 -8.004 15.964 1.00 96.19 83 PRO A O 1
ATOM 644 N N . GLY A 1 84 ? -13.119 -6.394 17.458 1.00 93.12 84 GLY A N 1
ATOM 645 C CA . GLY A 1 84 ? -11.728 -6.168 17.868 1.00 93.12 84 GLY A CA 1
ATOM 646 C C . GLY A 1 84 ? -10.907 -5.281 16.924 1.00 93.12 84 GLY A C 1
ATOM 647 O O . GLY A 1 84 ? -9.798 -4.891 17.284 1.00 93.12 84 GLY A O 1
ATOM 648 N N . LEU A 1 85 ? -11.439 -4.906 15.755 1.00 95.81 85 LEU A N 1
ATOM 649 C CA . LEU A 1 85 ? -10.827 -3.907 14.884 1.00 95.81 85 LEU A CA 1
ATOM 650 C C . LEU A 1 85 ? -11.494 -2.541 15.080 1.00 95.81 85 LEU A C 1
ATOM 652 O O . LEU A 1 85 ? -12.715 -2.405 14.950 1.00 95.81 85 LEU A O 1
ATOM 656 N N . ARG A 1 86 ? -10.677 -1.526 15.367 1.00 96.19 86 ARG A N 1
ATOM 657 C CA . ARG A 1 86 ? -11.092 -0.129 15.539 1.00 96.19 86 ARG A CA 1
ATOM 658 C C . ARG A 1 86 ? -10.359 0.771 14.551 1.00 96.19 86 ARG A C 1
ATOM 660 O O . ARG A 1 86 ? -9.173 0.546 14.308 1.00 96.19 86 ARG A O 1
ATOM 667 N N . PHE A 1 87 ? -11.069 1.758 14.003 1.00 96.94 87 PHE A N 1
ATOM 668 C CA . PHE A 1 87 ? -10.565 2.790 13.083 1.00 96.94 87 PHE A CA 1
ATOM 669 C C . PHE A 1 87 ? -10.981 4.181 13.563 1.00 96.94 87 PHE A C 1
ATOM 671 O O . PHE A 1 87 ? -11.804 4.306 14.465 1.00 96.94 87 PHE A O 1
ATOM 678 N N . SER A 1 88 ? -10.458 5.215 12.910 1.00 97.31 88 SER A N 1
ATOM 679 C CA . SER A 1 88 ? -10.881 6.604 13.100 1.00 97.31 88 SER A CA 1
ATOM 680 C C . SER A 1 88 ? -12.353 6.836 12.805 1.00 97.31 88 SER A C 1
ATOM 682 O O . SER A 1 88 ? -12.895 6.315 11.826 1.00 97.31 88 SER A O 1
ATOM 684 N N . GLU A 1 89 ? -12.986 7.669 13.635 1.00 97.19 89 GLU A N 1
ATOM 685 C CA . GLU A 1 89 ? -14.356 8.156 13.446 1.00 97.19 89 GLU A CA 1
ATOM 686 C C . GLU A 1 89 ? -14.57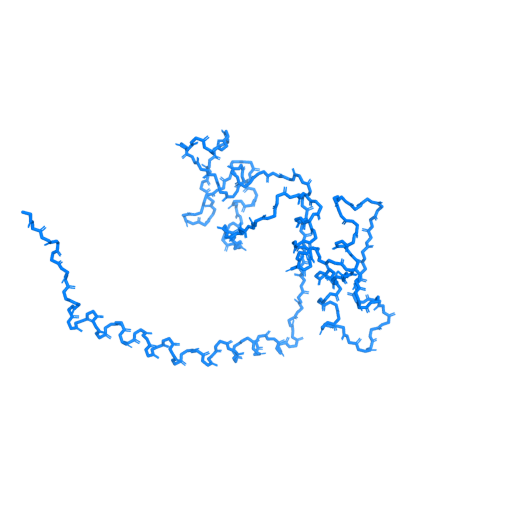0 8.824 12.075 1.00 97.19 89 GLU A C 1
ATOM 688 O O . GLU A 1 89 ? -15.687 8.842 11.560 1.00 97.19 89 GLU A O 1
ATOM 693 N N . HIS A 1 90 ? -13.493 9.282 11.427 1.00 96.88 90 HIS A N 1
ATOM 694 C CA . HIS A 1 90 ? -13.512 9.866 10.085 1.00 96.88 90 HIS A CA 1
ATOM 695 C C . HIS A 1 90 ? -13.493 8.845 8.936 1.00 96.88 90 HIS A C 1
ATOM 697 O O . HIS A 1 90 ? -13.583 9.231 7.770 1.00 96.88 90 HIS A O 1
ATOM 703 N N . LEU A 1 91 ? -13.433 7.541 9.228 1.00 97.12 91 LEU A N 1
ATOM 704 C CA . LEU A 1 91 ? -13.450 6.468 8.228 1.00 97.12 91 LEU A CA 1
ATOM 705 C C . LEU A 1 91 ? -14.712 5.579 8.303 1.00 97.12 91 LEU A C 1
ATOM 707 O O . LEU A 1 91 ? -14.595 4.356 8.178 1.00 97.12 91 LEU A O 1
ATOM 711 N N . PRO A 1 92 ? -15.939 6.127 8.439 1.00 96.75 92 PRO A N 1
ATOM 712 C CA . PRO A 1 92 ? -17.130 5.324 8.734 1.00 96.75 92 PRO A CA 1
ATOM 713 C C . PRO A 1 92 ? -17.464 4.320 7.623 1.00 96.75 92 PRO A C 1
ATOM 715 O O . PRO A 1 92 ? -17.858 3.190 7.904 1.00 96.75 92 PRO A O 1
ATOM 718 N N . LYS A 1 93 ? -17.242 4.693 6.353 1.00 98.00 93 LYS A N 1
ATOM 719 C CA . LYS A 1 93 ? -17.463 3.801 5.201 1.00 98.00 93 LYS A CA 1
ATOM 720 C C . LYS A 1 93 ? -16.444 2.661 5.133 1.00 98.00 93 LYS A C 1
ATOM 722 O O . LYS A 1 93 ? -16.789 1.573 4.700 1.00 98.00 93 LYS A O 1
ATOM 727 N N . LEU A 1 94 ? -15.193 2.893 5.539 1.00 96.88 94 LEU A N 1
ATOM 728 C CA . LEU A 1 94 ? -14.201 1.814 5.608 1.00 96.88 94 LEU A CA 1
ATOM 729 C C . LEU A 1 94 ? -14.452 0.925 6.827 1.00 96.88 94 LEU A C 1
ATOM 731 O O . LEU A 1 94 ? -14.370 -0.294 6.716 1.00 96.88 94 LEU A O 1
ATOM 735 N N . GLY A 1 95 ? -14.828 1.513 7.966 1.00 97.62 95 GLY A N 1
ATOM 736 C CA . GLY A 1 95 ? -15.205 0.770 9.166 1.00 97.62 95 GLY A CA 1
ATOM 737 C C . GLY A 1 95 ? -16.401 -0.162 8.941 1.00 97.62 95 GLY A C 1
ATOM 738 O O . GLY A 1 95 ? -16.405 -1.290 9.437 1.00 97.62 95 GLY A O 1
ATOM 739 N N . SER A 1 96 ? -17.386 0.239 8.132 1.00 98.06 96 SER A N 1
ATOM 740 C CA . SER A 1 96 ? -18.526 -0.625 7.788 1.00 98.06 96 SER A CA 1
ATOM 741 C C . SER A 1 96 ? -18.175 -1.795 6.862 1.00 98.06 96 SER A C 1
ATOM 743 O O . SER A 1 96 ? -18.997 -2.691 6.704 1.00 98.06 96 SER A O 1
ATOM 745 N N . MET A 1 97 ? -16.976 -1.803 6.271 1.00 97.81 97 MET A N 1
ATOM 746 C CA . MET A 1 97 ? -16.474 -2.874 5.399 1.00 97.81 97 MET A CA 1
ATOM 747 C C . MET A 1 97 ? -15.285 -3.629 6.006 1.00 97.81 97 MET A C 1
ATOM 749 O O . MET A 1 97 ? -14.615 -4.377 5.302 1.00 97.81 97 MET A O 1
ATOM 753 N N . ALA A 1 98 ? -14.973 -3.405 7.283 1.00 97.44 98 ALA A N 1
ATOM 754 C CA . ALA A 1 98 ? -13.806 -3.971 7.953 1.00 97.44 98 ALA A CA 1
ATOM 755 C C . ALA A 1 98 ? -13.732 -5.506 7.914 1.00 97.44 98 ALA A C 1
ATOM 757 O O . ALA A 1 98 ? -12.632 -6.049 7.882 1.00 97.44 98 ALA A O 1
ATOM 758 N N . ASP A 1 99 ? -14.868 -6.202 7.851 1.00 96.69 99 ASP A N 1
ATOM 759 C CA . ASP A 1 99 ? -14.962 -7.656 7.653 1.00 96.69 99 ASP A CA 1
ATOM 760 C C . ASP A 1 99 ? -14.385 -8.137 6.305 1.00 96.69 99 ASP A C 1
ATOM 762 O O . ASP A 1 99 ? -14.083 -9.317 6.132 1.00 96.69 99 ASP A O 1
ATOM 766 N N . LYS A 1 100 ? -14.198 -7.215 5.356 1.00 96.69 100 LYS A N 1
ATOM 767 C CA . LYS A 1 100 ? -13.632 -7.447 4.018 1.00 96.69 100 LYS A CA 1
ATOM 768 C C . LYS A 1 100 ? -12.224 -6.876 3.863 1.00 96.69 100 LYS A C 1
ATOM 770 O O . LYS A 1 100 ? -11.662 -6.935 2.770 1.00 96.69 100 LYS A O 1
ATOM 775 N N . LEU A 1 101 ? -11.665 -6.285 4.918 1.00 95.81 101 LEU A N 1
ATOM 776 C CA . LEU A 1 101 ? -10.358 -5.640 4.885 1.00 95.81 101 LEU A CA 1
ATOM 777 C C . LEU A 1 101 ? -9.318 -6.483 5.620 1.00 95.81 101 LEU A C 1
ATOM 779 O O . LEU A 1 101 ? -9.556 -7.006 6.704 1.00 95.81 101 LEU A O 1
ATOM 783 N N . ALA A 1 102 ? -8.118 -6.536 5.049 1.00 94.38 102 ALA A N 1
ATOM 784 C CA . ALA A 1 102 ? -6.923 -6.973 5.752 1.00 94.38 102 ALA A CA 1
ATOM 785 C C . ALA A 1 102 ? -6.078 -5.738 6.075 1.00 94.38 102 ALA A C 1
ATOM 787 O O . ALA A 1 102 ? -5.607 -5.046 5.172 1.00 94.38 102 ALA A O 1
ATOM 788 N N . VAL A 1 103 ? -5.893 -5.450 7.363 1.00 93.56 103 VAL A N 1
ATOM 789 C CA . VAL A 1 103 ? -5.098 -4.303 7.818 1.00 93.56 103 VAL A CA 1
ATOM 790 C C . VAL A 1 103 ? -3.696 -4.772 8.187 1.00 93.56 103 VAL A C 1
ATOM 792 O O . VAL A 1 103 ? -3.529 -5.596 9.083 1.00 93.56 103 VAL A O 1
ATOM 795 N N . LEU A 1 104 ? -2.680 -4.222 7.520 1.00 93.12 104 LEU A N 1
ATOM 796 C CA . LEU A 1 104 ? -1.273 -4.510 7.795 1.00 93.12 104 LEU A CA 1
ATOM 797 C C . LEU A 1 104 ? -0.625 -3.348 8.562 1.00 93.12 104 LEU A C 1
ATOM 799 O O . LEU A 1 104 ? -0.278 -2.328 7.973 1.00 93.12 104 LEU A O 1
ATOM 803 N N . ARG A 1 105 ? -0.407 -3.530 9.870 1.00 91.88 105 ARG A N 1
ATOM 804 C CA . ARG A 1 105 ? 0.308 -2.588 10.758 1.00 91.88 105 ARG A CA 1
ATOM 805 C C . ARG A 1 105 ? 1.730 -3.077 11.051 1.00 91.88 105 ARG A C 1
ATOM 807 O O . ARG A 1 105 ? 2.098 -3.301 12.197 1.00 91.88 105 ARG A O 1
ATOM 814 N N . GLY A 1 106 ? 2.495 -3.359 10.000 1.00 89.19 106 GLY A N 1
ATOM 815 C CA . GLY A 1 106 ? 3.794 -4.038 10.128 1.00 89.19 106 GLY A CA 1
ATOM 816 C C . GLY A 1 106 ? 4.917 -3.437 9.296 1.00 89.19 106 GLY A C 1
ATOM 817 O O . GLY A 1 106 ? 6.001 -4.011 9.231 1.00 89.19 106 GLY A O 1
ATOM 818 N N . LEU A 1 107 ? 4.672 -2.312 8.626 1.00 89.56 107 LEU A N 1
ATOM 819 C CA . LEU A 1 107 ? 5.670 -1.712 7.757 1.00 89.56 107 LEU A CA 1
ATOM 820 C C . LEU A 1 107 ? 6.654 -0.887 8.588 1.00 89.56 107 LEU A C 1
ATOM 822 O O . LEU A 1 107 ? 6.282 0.093 9.224 1.00 89.56 107 LEU A O 1
ATOM 826 N N . SER A 1 108 ? 7.920 -1.291 8.574 1.00 90.69 108 SER A N 1
ATOM 827 C CA . SER A 1 108 ? 9.012 -0.579 9.231 1.00 90.69 108 SER A CA 1
ATOM 828 C C . SER A 1 108 ? 10.171 -0.438 8.258 1.00 90.69 108 SER A C 1
ATOM 830 O O . SER A 1 108 ? 10.564 -1.401 7.597 1.00 90.69 108 SER A O 1
ATOM 832 N N . THR A 1 109 ? 10.716 0.771 8.152 1.00 92.00 109 THR A N 1
ATOM 833 C CA . THR A 1 109 ? 11.876 1.057 7.307 1.00 92.00 109 THR A CA 1
ATOM 834 C C . THR A 1 109 ? 12.866 1.927 8.074 1.00 92.00 109 THR A C 1
ATOM 836 O O . THR A 1 109 ? 12.504 2.592 9.042 1.00 92.00 109 THR A O 1
ATOM 839 N N . LYS A 1 110 ? 14.125 1.926 7.630 1.00 92.62 110 LYS A N 1
ATOM 840 C CA . LYS A 1 110 ? 15.158 2.860 8.109 1.00 92.62 110 LYS A CA 1
ATOM 841 C C . LYS A 1 110 ? 15.330 4.065 7.175 1.00 92.62 110 LYS A C 1
ATOM 843 O O . LYS A 1 110 ? 16.322 4.774 7.290 1.00 92.62 110 LYS A O 1
ATOM 848 N N . GLU A 1 111 ? 14.436 4.238 6.202 1.00 93.56 111 GLU A N 1
ATOM 849 C CA . GLU A 1 111 ? 14.527 5.308 5.211 1.00 93.56 111 GLU A CA 1
ATOM 850 C C . GLU A 1 111 ? 13.740 6.529 5.695 1.00 93.56 111 GLU A C 1
ATOM 852 O O . GLU A 1 111 ? 12.530 6.447 5.891 1.00 93.56 111 GLU A O 1
ATOM 857 N N . GLY A 1 112 ? 14.447 7.639 5.919 1.00 91.75 112 GLY A N 1
ATOM 858 C CA . GLY A 1 112 ? 13.875 8.883 6.447 1.00 91.75 112 GLY A CA 1
ATOM 859 C C . GLY A 1 112 ? 13.611 9.949 5.384 1.00 91.75 112 GLY A C 1
ATOM 860 O O . GLY A 1 112 ? 12.978 10.955 5.684 1.00 91.75 112 GLY A O 1
ATOM 861 N N . ASP A 1 113 ? 14.088 9.745 4.154 1.00 93.81 113 ASP A N 1
ATOM 862 C CA . ASP A 1 113 ? 13.899 10.689 3.054 1.00 93.81 113 ASP A CA 1
ATOM 863 C C . ASP A 1 113 ? 12.668 10.339 2.202 1.00 93.81 113 ASP A C 1
ATOM 865 O O . ASP A 1 113 ? 12.453 9.183 1.828 1.00 93.81 113 ASP A O 1
ATOM 869 N N . HIS A 1 114 ? 11.870 11.348 1.839 1.00 92.56 114 HIS A N 1
ATOM 870 C CA . HIS A 1 114 ? 10.643 11.144 1.065 1.00 92.56 114 HIS A CA 1
ATOM 871 C C . HIS A 1 114 ? 10.900 10.587 -0.341 1.00 92.56 114 HIS A C 1
ATOM 873 O O . HIS A 1 114 ? 10.143 9.729 -0.811 1.00 92.56 114 HIS A O 1
ATOM 879 N N . GLY A 1 115 ? 11.950 11.052 -1.023 1.00 93.25 115 GLY A N 1
ATOM 880 C CA . GLY A 1 115 ? 12.291 10.609 -2.374 1.00 93.25 115 GLY A CA 1
ATOM 881 C C . GLY A 1 115 ? 12.795 9.170 -2.389 1.00 93.25 115 GLY A C 1
ATOM 882 O O . GLY A 1 115 ? 12.340 8.343 -3.186 1.00 93.25 115 GLY A O 1
ATOM 883 N N . ARG A 1 116 ? 13.692 8.836 -1.465 1.00 94.38 116 ARG A N 1
ATOM 884 C CA . ARG A 1 116 ? 14.253 7.493 -1.296 1.00 94.38 116 ARG A CA 1
ATOM 885 C C . ARG A 1 116 ? 13.214 6.507 -0.767 1.00 94.38 116 ARG A C 1
ATOM 887 O O . 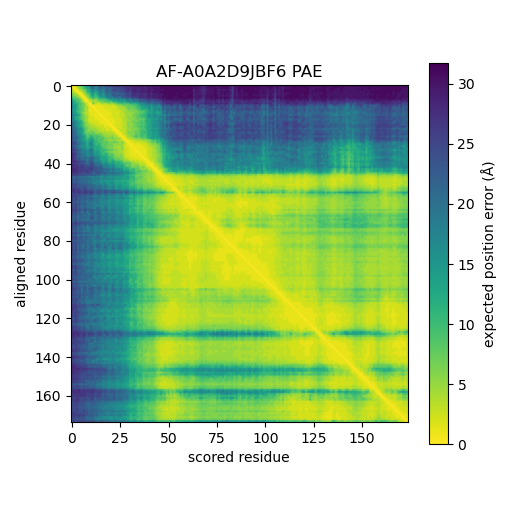ARG A 1 116 ? 13.158 5.380 -1.254 1.00 94.38 116 ARG A O 1
ATOM 894 N N . GLY A 1 117 ? 12.352 6.931 0.156 1.00 93.88 117 GLY A N 1
ATOM 895 C CA . GLY A 1 117 ? 11.241 6.130 0.673 1.00 93.88 117 GLY A CA 1
ATOM 896 C C . GLY A 1 117 ? 10.193 5.831 -0.399 1.00 93.88 117 GLY A C 1
ATOM 897 O O . GLY A 1 117 ? 9.747 4.692 -0.532 1.00 93.88 117 GLY A O 1
ATOM 898 N N . SER A 1 118 ? 9.862 6.823 -1.235 1.00 93.06 118 SER A N 1
ATOM 899 C CA . SER A 1 118 ? 8.973 6.624 -2.389 1.00 93.06 118 SER A CA 1
ATOM 900 C C . SER A 1 118 ? 9.550 5.614 -3.378 1.00 93.06 118 SER A C 1
ATOM 902 O O . SER A 1 118 ? 8.821 4.761 -3.880 1.00 93.06 118 SER A O 1
ATOM 904 N N . TYR A 1 119 ? 10.857 5.677 -3.632 1.00 94.56 119 TYR A N 1
ATOM 905 C CA . TYR A 1 119 ? 11.544 4.700 -4.469 1.00 94.56 119 TYR A CA 1
ATOM 906 C C . TYR A 1 119 ? 11.492 3.297 -3.859 1.00 94.56 119 TYR A C 1
ATOM 908 O O . TYR A 1 119 ? 11.016 2.374 -4.513 1.00 94.56 119 TYR A O 1
ATOM 916 N N . LEU A 1 120 ? 11.870 3.161 -2.584 1.00 95.25 120 LEU A N 1
ATOM 917 C CA . LEU A 1 120 ? 11.835 1.897 -1.847 1.00 95.25 120 LEU A CA 1
ATOM 918 C C . LEU A 1 120 ? 10.467 1.223 -1.909 1.00 95.25 120 LEU A C 1
ATOM 920 O O . LEU A 1 120 ? 10.377 0.036 -2.199 1.00 95.25 120 LEU A O 1
ATOM 924 N N . MET A 1 121 ? 9.393 1.970 -1.677 1.00 93.88 121 MET A N 1
ATOM 925 C CA . MET A 1 121 ? 8.053 1.392 -1.671 1.00 93.88 121 MET A CA 1
ATOM 926 C C . MET A 1 121 ? 7.539 1.012 -3.059 1.00 93.88 121 MET A C 1
ATOM 928 O O . MET A 1 121 ? 6.731 0.090 -3.183 1.00 93.88 121 MET A O 1
ATOM 932 N N . ARG A 1 122 ? 7.987 1.711 -4.107 1.00 93.62 122 ARG A N 1
ATOM 933 C CA . ARG A 1 122 ? 7.567 1.420 -5.480 1.00 93.62 122 ARG A CA 1
ATOM 934 C C . ARG A 1 122 ? 8.427 0.380 -6.178 1.00 93.62 122 ARG A C 1
ATOM 936 O O . ARG A 1 122 ? 7.938 -0.163 -7.157 1.00 93.62 122 ARG A O 1
ATOM 943 N N . THR A 1 123 ? 9.652 0.112 -5.733 1.00 94.50 123 THR A N 1
ATOM 944 C CA . THR A 1 123 ? 10.570 -0.843 -6.389 1.00 94.50 123 THR A CA 1
ATOM 945 C C . THR A 1 123 ? 10.966 -2.017 -5.488 1.00 94.50 123 THR A C 1
ATOM 947 O O . THR A 1 123 ? 11.542 -2.996 -5.955 1.00 94.50 123 THR A O 1
ATOM 950 N N . GLY A 1 124 ? 10.710 -1.919 -4.179 1.00 93.94 124 GLY A N 1
ATOM 951 C CA . GLY A 1 124 ? 11.216 -2.850 -3.169 1.00 93.94 124 GLY A CA 1
ATOM 952 C C . GLY A 1 124 ? 12.709 -2.685 -2.861 1.00 93.94 124 GLY A C 1
ATOM 953 O O . GLY A 1 124 ? 13.242 -3.434 -2.045 1.00 93.94 124 GLY A O 1
ATOM 954 N N . GLN A 1 125 ? 13.395 -1.723 -3.487 1.00 93.56 125 GLN A N 1
ATOM 955 C CA . GLN A 1 125 ? 14.841 -1.531 -3.383 1.00 93.56 125 GLN A CA 1
ATOM 956 C C . GLN A 1 125 ? 15.174 -0.109 -2.958 1.00 93.56 125 GLN A C 1
ATOM 958 O O . GLN A 1 125 ? 14.525 0.845 -3.368 1.00 93.56 125 GLN A O 1
ATOM 963 N N . LYS A 1 126 ? 16.224 0.071 -2.156 1.00 92.56 126 LYS A N 1
ATOM 964 C CA . LYS A 1 126 ? 16.745 1.419 -1.892 1.00 92.56 126 LYS A CA 1
ATOM 965 C C . LYS A 1 126 ? 17.468 1.940 -3.142 1.00 92.56 126 LYS A C 1
ATOM 967 O O . LYS A 1 126 ? 18.098 1.137 -3.830 1.00 92.56 126 LYS A O 1
ATOM 972 N N . PRO A 1 127 ? 17.469 3.258 -3.405 1.00 88.00 127 PRO A N 1
ATOM 973 C CA . PRO A 1 127 ? 18.320 3.825 -4.448 1.00 88.00 127 PRO A CA 1
ATOM 974 C C . PRO A 1 127 ? 19.792 3.524 -4.132 1.00 88.00 127 PRO A C 1
ATOM 976 O O . PRO A 1 127 ? 20.278 3.913 -3.062 1.00 88.00 127 PRO A O 1
ATOM 979 N N . MET A 1 128 ? 20.482 2.806 -5.025 1.00 83.56 128 MET A N 1
ATOM 980 C CA . MET A 1 128 ? 21.880 2.395 -4.853 1.00 83.56 128 MET A CA 1
ATOM 981 C C . MET A 1 128 ? 22.664 2.543 -6.159 1.00 83.56 128 MET A C 1
ATOM 983 O O . MET A 1 128 ? 22.425 1.815 -7.122 1.00 83.56 128 MET A O 1
ATOM 987 N N . GLY A 1 129 ? 23.654 3.440 -6.153 1.00 83.38 129 GLY A N 1
ATOM 988 C CA . GLY A 1 129 ? 24.578 3.619 -7.273 1.00 83.38 129 GLY A CA 1
ATOM 989 C C . GLY A 1 129 ? 23.863 3.945 -8.594 1.00 83.38 129 GLY A C 1
ATOM 990 O O . GLY A 1 129 ? 22.855 4.651 -8.574 1.00 83.38 129 GLY A O 1
ATOM 991 N N . PRO A 1 130 ? 24.369 3.450 -9.737 1.00 87.19 130 PRO A N 1
ATOM 992 C CA . PRO A 1 130 ? 23.811 3.760 -11.053 1.00 87.19 130 PRO A CA 1
ATOM 993 C C . PRO A 1 130 ? 22.601 2.891 -11.437 1.00 87.19 130 PRO A C 1
ATOM 995 O O . PRO A 1 130 ? 22.025 3.089 -12.503 1.00 87.19 130 PRO A O 1
ATOM 998 N N . VAL A 1 131 ? 22.229 1.895 -10.624 1.00 90.94 131 VAL A N 1
ATOM 999 C CA . VAL A 1 131 ? 21.186 0.929 -10.992 1.00 90.94 131 VAL A CA 1
ATOM 1000 C C . VAL A 1 131 ? 19.804 1.517 -10.729 1.00 90.94 131 VAL A C 1
ATOM 1002 O O . VAL A 1 131 ? 19.437 1.785 -9.585 1.00 90.94 131 VAL A O 1
ATOM 1005 N N . GLN A 1 132 ? 19.007 1.639 -11.791 1.00 91.94 132 GLN A N 1
ATOM 1006 C CA . GLN A 1 132 ? 17.587 1.960 -11.698 1.00 91.94 132 GLN A CA 1
ATOM 1007 C C . GLN A 1 132 ? 16.747 0.679 -11.748 1.00 91.94 132 GLN A C 1
ATOM 1009 O O . GLN A 1 132 ? 16.605 0.043 -12.790 1.00 91.94 132 GLN A O 1
ATOM 1014 N N . TYR A 1 133 ? 16.176 0.298 -10.611 1.00 95.69 133 TYR A N 1
ATOM 1015 C CA . TYR A 1 133 ? 15.215 -0.792 -10.495 1.00 95.69 133 TYR A CA 1
ATOM 1016 C C . TYR A 1 133 ? 13.853 -0.436 -11.114 1.00 95.69 133 TYR A C 1
ATOM 1018 O O . TYR A 1 133 ? 13.403 0.705 -10.976 1.00 95.69 133 TYR A O 1
ATOM 1026 N N . PRO A 1 134 ? 13.176 -1.406 -11.759 1.00 95.75 134 PRO A N 1
ATOM 1027 C CA . PRO A 1 134 ? 11.811 -1.236 -12.242 1.00 95.75 134 PRO A CA 1
ATOM 1028 C C . PRO A 1 134 ? 10.847 -0.949 -11.091 1.00 95.75 134 PRO A C 1
ATOM 1030 O O . PRO A 1 134 ? 10.955 -1.535 -10.011 1.00 95.75 134 PRO A O 1
ATOM 1033 N N . CYS A 1 135 ? 9.843 -0.109 -11.339 1.00 94.44 135 CYS A N 1
ATOM 1034 C CA . CYS A 1 135 ? 8.704 -0.018 -10.435 1.00 94.44 135 CYS A CA 1
ATOM 1035 C C . CYS A 1 135 ? 7.920 -1.342 -10.407 1.00 94.44 135 CYS A C 1
ATOM 1037 O O . CYS A 1 135 ? 7.974 -2.140 -11.346 1.00 94.44 135 CYS A O 1
ATOM 1039 N N . ASN A 1 136 ? 7.136 -1.558 -9.350 1.00 94.75 136 ASN A N 1
ATOM 1040 C CA . ASN A 1 136 ? 6.341 -2.766 -9.148 1.00 94.75 136 ASN A CA 1
ATOM 1041 C C . ASN A 1 136 ? 5.434 -3.043 -10.353 1.00 94.75 136 ASN A C 1
ATOM 1043 O O . ASN A 1 136 ? 5.298 -4.193 -10.749 1.00 94.75 136 ASN A O 1
ATOM 1047 N N . GLY A 1 137 ? 4.864 -2.003 -10.976 1.00 93.00 137 GLY A N 1
ATOM 1048 C CA . GLY A 1 137 ? 4.053 -2.144 -12.189 1.00 93.00 137 GLY A CA 1
ATOM 1049 C C . GLY A 1 137 ? 4.838 -2.746 -13.357 1.00 93.00 137 GLY A C 1
ATOM 1050 O O . GLY A 1 137 ? 4.384 -3.710 -13.963 1.00 93.00 137 GLY A O 1
ATOM 1051 N N . SER A 1 138 ? 6.046 -2.246 -13.628 1.00 94.25 138 SER A N 1
ATOM 1052 C CA . SER A 1 138 ? 6.922 -2.778 -14.680 1.00 94.25 138 SER A CA 1
ATOM 1053 C C . SER A 1 138 ? 7.434 -4.181 -14.351 1.00 94.25 138 SER A C 1
ATOM 1055 O O . SER A 1 138 ? 7.448 -5.045 -15.223 1.00 94.25 138 SER A O 1
ATOM 1057 N N . ALA A 1 139 ? 7.810 -4.435 -13.094 1.00 94.50 139 ALA A N 1
ATOM 1058 C CA . ALA A 1 139 ? 8.289 -5.743 -12.655 1.00 94.50 139 ALA A CA 1
ATOM 1059 C C . ALA A 1 139 ? 7.189 -6.814 -12.758 1.00 94.50 139 ALA A C 1
ATOM 1061 O O . ALA A 1 139 ? 7.427 -7.895 -13.290 1.00 94.50 139 ALA A O 1
ATOM 1062 N N . ILE A 1 140 ? 5.972 -6.496 -12.303 1.00 92.00 140 ILE A N 1
ATOM 1063 C CA . ILE A 1 140 ? 4.798 -7.371 -12.420 1.00 92.00 140 ILE A CA 1
ATOM 1064 C C . ILE A 1 140 ? 4.420 -7.547 -13.891 1.00 92.00 140 ILE A C 1
ATOM 1066 O O . ILE A 1 140 ? 4.202 -8.673 -14.325 1.00 92.00 140 ILE A O 1
ATOM 1070 N N . GLY A 1 141 ? 4.394 -6.460 -14.666 1.00 91.31 141 GLY A N 1
ATOM 1071 C CA . GLY A 1 141 ? 4.126 -6.496 -16.100 1.00 91.31 141 GLY A CA 1
ATOM 1072 C C . GLY A 1 141 ? 5.077 -7.441 -16.829 1.00 91.31 141 GLY A C 1
ATOM 1073 O O . GLY A 1 141 ? 4.618 -8.316 -17.544 1.00 91.31 141 GLY A O 1
ATOM 1074 N N . LYS A 1 142 ? 6.385 -7.370 -16.560 1.00 91.62 142 LYS A N 1
ATOM 1075 C CA . LYS A 1 142 ? 7.378 -8.276 -17.158 1.00 91.62 142 LYS A CA 1
ATOM 1076 C C . LYS A 1 142 ? 7.138 -9.755 -16.837 1.00 91.62 142 LYS A C 1
ATOM 1078 O O . LYS A 1 142 ? 7.476 -10.600 -17.655 1.00 91.62 142 LYS A O 1
ATOM 1083 N N . GLN A 1 143 ? 6.605 -10.063 -15.655 1.00 89.31 143 GLN A N 1
ATOM 1084 C CA . GLN A 1 143 ? 6.334 -11.441 -15.224 1.00 89.31 143 GLN A CA 1
ATOM 1085 C C . GLN A 1 143 ? 4.989 -11.975 -15.728 1.00 89.31 143 GLN A C 1
ATOM 1087 O O . GLN A 1 143 ? 4.832 -13.184 -15.854 1.00 89.31 143 GLN A O 1
ATOM 1092 N N . LEU A 1 144 ? 4.012 -11.094 -15.957 1.00 86.12 144 LEU A N 1
ATOM 1093 C CA . LEU A 1 144 ? 2.646 -11.474 -16.328 1.00 86.12 144 LEU A CA 1
ATOM 1094 C C . LEU A 1 144 ? 2.303 -11.199 -17.797 1.00 86.12 144 LEU A C 1
ATOM 1096 O O . LEU A 1 144 ? 1.236 -11.614 -18.238 1.00 86.12 144 LEU A O 1
ATOM 1100 N N . ALA A 1 145 ? 3.144 -10.469 -18.530 1.00 85.81 145 ALA A N 1
ATOM 1101 C CA . ALA A 1 145 ? 2.923 -10.187 -19.941 1.00 85.81 145 ALA A CA 1
ATOM 1102 C C . ALA A 1 145 ? 2.971 -11.475 -20.763 1.00 85.81 145 ALA A C 1
ATOM 1104 O O . ALA A 1 145 ? 3.862 -12.305 -20.590 1.00 85.81 145 ALA A O 1
ATOM 1105 N N . GLU A 1 146 ? 2.030 -11.595 -21.692 1.00 83.56 146 GLU A N 1
ATOM 1106 C CA . GLU A 1 146 ? 2.030 -12.631 -22.717 1.00 83.56 146 GLU A CA 1
ATOM 1107 C C . GLU A 1 146 ? 2.593 -12.051 -24.018 1.00 83.56 146 GLU A C 1
ATOM 1109 O O . GLU A 1 146 ? 2.317 -10.897 -24.354 1.00 83.56 146 GLU A O 1
ATOM 1114 N N . ASP A 1 147 ? 3.322 -12.863 -24.788 1.00 82.56 147 ASP A N 1
ATOM 1115 C CA . ASP A 1 147 ? 3.917 -12.456 -26.075 1.00 82.56 147 ASP A CA 1
ATOM 1116 C C . ASP A 1 147 ? 2.871 -12.014 -27.118 1.00 82.56 147 ASP A C 1
ATOM 1118 O O . ASP A 1 147 ? 3.193 -11.387 -28.124 1.00 82.56 147 ASP A O 1
ATOM 1122 N N . THR A 1 148 ? 1.599 -12.338 -26.882 1.00 85.06 148 THR A N 1
ATOM 1123 C CA . THR A 1 148 ? 0.453 -11.990 -27.728 1.00 85.06 148 THR A CA 1
ATOM 1124 C C . THR A 1 148 ? -0.073 -10.572 -27.487 1.00 85.06 148 THR A C 1
ATOM 1126 O O . THR A 1 148 ? -0.907 -10.093 -28.261 1.00 85.06 148 THR A O 1
ATOM 1129 N N . MET A 1 149 ? 0.371 -9.884 -26.429 1.00 85.50 149 MET A N 1
ATOM 1130 C CA . MET A 1 149 ? -0.094 -8.534 -26.112 1.00 85.50 149 MET A CA 1
ATOM 1131 C C . MET A 1 149 ? 0.428 -7.504 -27.120 1.00 85.50 149 MET A C 1
ATOM 1133 O O . MET A 1 149 ? 1.628 -7.351 -27.323 1.00 85.50 149 MET A O 1
ATOM 1137 N N . SER A 1 150 ? -0.486 -6.726 -27.703 1.00 89.81 150 SER A N 1
ATOM 1138 C CA . SER A 1 150 ? -0.156 -5.641 -28.638 1.00 89.81 150 SER A CA 1
ATOM 1139 C C . SER A 1 150 ? 0.176 -4.307 -27.960 1.00 89.81 150 SER A C 1
ATOM 1141 O O . SER A 1 150 ? 0.590 -3.362 -28.631 1.00 89.81 150 SER A O 1
ATOM 1143 N N . LEU A 1 151 ? -0.030 -4.204 -26.644 1.00 89.81 151 LEU A N 1
ATOM 1144 C CA . LEU A 1 151 ? 0.183 -2.993 -25.852 1.00 89.81 151 LEU A CA 1
ATOM 1145 C C . LEU A 1 151 ? 1.212 -3.243 -24.741 1.00 89.81 151 LEU A C 1
ATOM 1147 O O . LEU A 1 151 ? 1.327 -4.374 -24.266 1.00 89.81 151 LEU A O 1
ATOM 1151 N N . PRO A 1 152 ? 1.919 -2.196 -24.271 1.00 88.94 152 PRO A N 1
ATOM 1152 C CA . PRO A 1 152 ? 2.825 -2.317 -23.136 1.00 88.94 152 PRO A CA 1
ATOM 1153 C C . PRO A 1 152 ? 2.110 -2.843 -21.888 1.00 88.94 152 PRO A C 1
ATOM 1155 O O . PRO A 1 152 ? 1.030 -2.374 -21.528 1.00 88.94 152 PRO A O 1
ATOM 1158 N N . SER A 1 153 ? 2.756 -3.764 -21.174 1.00 89.31 153 SER A N 1
ATOM 1159 C CA . SER A 1 153 ? 2.219 -4.375 -19.951 1.00 89.31 153 SER A CA 1
ATOM 1160 C C . SER A 1 153 ? 2.150 -3.422 -18.752 1.00 89.31 153 SER A C 1
ATOM 1162 O O . SER A 1 153 ? 1.543 -3.748 -17.735 1.00 89.31 153 SER A O 1
ATOM 1164 N N . ASN A 1 154 ? 2.800 -2.259 -18.838 1.00 91.25 154 ASN A N 1
ATOM 1165 C CA . ASN A 1 154 ? 2.736 -1.207 -17.834 1.00 91.25 154 ASN A CA 1
ATOM 1166 C C . ASN A 1 154 ? 2.694 0.165 -18.511 1.00 91.25 154 ASN A C 1
ATOM 1168 O O . ASN A 1 154 ? 3.520 0.469 -19.370 1.00 91.25 154 ASN A O 1
ATOM 1172 N N . VAL A 1 155 ? 1.758 1.008 -18.084 1.00 91.31 155 VAL A N 1
ATOM 1173 C CA . VAL A 1 155 ? 1.618 2.386 -18.558 1.00 91.31 155 VAL A CA 1
ATOM 1174 C C . VAL A 1 155 ? 1.495 3.291 -17.339 1.00 91.31 155 VAL A C 1
ATOM 1176 O O . VAL A 1 155 ? 0.588 3.133 -16.525 1.00 91.31 155 VAL A O 1
ATOM 1179 N N . SER A 1 156 ? 2.404 4.259 -17.215 1.00 89.25 156 SER A N 1
ATOM 1180 C CA . SER A 1 156 ? 2.380 5.254 -16.140 1.00 89.25 156 SER A CA 1
ATOM 1181 C C . SER A 1 156 ? 2.034 6.626 -16.706 1.00 89.25 156 SER A C 1
ATOM 1183 O O . SER A 1 156 ? 2.864 7.258 -17.357 1.00 89.25 156 SER A O 1
ATOM 1185 N N . ILE A 1 157 ? 0.837 7.118 -16.391 1.00 88.94 157 ILE A N 1
ATOM 1186 C CA . ILE A 1 157 ? 0.335 8.425 -16.835 1.00 88.94 157 ILE A CA 1
ATOM 1187 C C . ILE A 1 157 ? 0.346 9.395 -15.651 1.00 88.94 157 ILE A C 1
ATOM 1189 O O . ILE A 1 157 ? -0.140 9.066 -14.572 1.00 88.94 157 ILE A O 1
ATOM 1193 N N . GLY A 1 158 ? 0.899 10.591 -15.846 1.00 83.69 158 GLY A N 1
ATOM 1194 C CA . GLY A 1 158 ? 0.878 11.654 -14.842 1.00 83.69 158 GLY A CA 1
ATOM 1195 C C . GLY A 1 158 ? 1.904 12.742 -15.136 1.00 83.69 158 GLY A C 1
ATOM 1196 O O . GLY A 1 158 ? 3.069 12.441 -15.386 1.00 83.69 158 GLY A O 1
ATOM 1197 N N . THR A 1 159 ? 1.470 14.001 -15.093 1.00 69.50 159 THR A N 1
ATOM 1198 C CA . THR A 1 159 ? 2.327 15.179 -15.318 1.00 69.50 159 THR A CA 1
ATOM 1199 C C . THR A 1 159 ? 3.222 15.490 -14.120 1.00 69.50 159 THR A C 1
ATOM 1201 O O . THR A 1 159 ? 4.304 16.043 -14.291 1.00 69.50 159 THR A O 1
ATOM 1204 N N . TYR A 1 160 ? 2.801 15.106 -12.910 1.00 81.25 160 TYR A N 1
ATOM 1205 C CA . TYR A 1 160 ? 3.549 15.315 -11.676 1.00 81.25 160 TYR A CA 1
ATOM 1206 C C . TYR A 1 160 ? 3.829 13.989 -10.963 1.00 81.25 160 TYR A C 1
ATOM 1208 O O . TYR A 1 160 ? 2.913 13.261 -10.579 1.00 81.25 160 TYR A O 1
ATOM 1216 N N . ARG A 1 161 ? 5.115 13.692 -10.759 1.00 86.31 161 ARG A N 1
ATOM 1217 C CA . ARG A 1 161 ? 5.599 12.531 -10.001 1.00 86.31 161 ARG A CA 1
ATOM 1218 C C . ARG A 1 161 ? 6.246 13.019 -8.712 1.00 86.31 161 ARG A C 1
ATOM 1220 O O . ARG A 1 161 ? 7.423 13.370 -8.693 1.00 86.31 161 ARG A O 1
ATOM 1227 N N . ALA A 1 162 ? 5.447 13.069 -7.650 1.00 84.44 162 ALA A N 1
ATOM 1228 C CA . ALA A 1 162 ? 5.889 13.541 -6.343 1.00 84.44 162 ALA A CA 1
ATOM 1229 C C . ALA A 1 162 ? 7.096 12.742 -5.821 1.00 84.44 162 ALA A C 1
ATOM 1231 O O . ALA A 1 162 ? 7.129 11.512 -5.930 1.00 84.44 162 ALA A O 1
ATOM 1232 N N . PHE A 1 163 ? 8.031 13.459 -5.194 1.00 88.75 163 PHE A N 1
ATOM 1233 C CA . PHE A 1 163 ? 9.214 12.974 -4.468 1.00 88.75 163 PHE A CA 1
ATOM 1234 C C . PHE A 1 163 ? 10.299 12.255 -5.277 1.00 88.75 163 PHE A C 1
ATOM 1236 O O . PHE A 1 163 ? 11.475 12.485 -5.013 1.00 88.75 163 PHE A O 1
ATOM 1243 N N . ASN A 1 164 ? 9.958 11.383 -6.229 1.00 89.56 164 ASN A N 1
ATOM 1244 C CA . ASN A 1 164 ? 10.954 10.652 -7.011 1.00 89.56 164 ASN A CA 1
ATOM 1245 C C . ASN A 1 164 ? 10.390 10.189 -8.361 1.00 89.56 164 ASN A C 1
ATOM 1247 O O . ASN A 1 164 ? 9.509 9.331 -8.407 1.00 89.56 164 ASN A O 1
ATOM 1251 N N . GLN A 1 165 ? 10.911 10.735 -9.461 1.00 88.81 165 GLN A N 1
ATOM 1252 C CA . GLN A 1 165 ? 10.445 10.408 -10.812 1.00 88.81 165 GLN A CA 1
ATOM 1253 C C . GLN A 1 165 ? 10.874 9.008 -11.274 1.00 88.81 165 GLN A C 1
ATOM 1255 O O . GLN A 1 165 ? 10.094 8.333 -11.958 1.00 88.81 165 GLN A O 1
ATOM 1260 N N . ASP A 1 166 ? 12.057 8.559 -10.847 1.00 89.62 166 ASP A N 1
ATOM 1261 C CA . ASP A 1 166 ? 12.640 7.257 -11.195 1.00 89.62 166 ASP A CA 1
ATOM 1262 C C . ASP A 1 166 ? 11.855 6.096 -10.572 1.00 89.62 166 ASP A C 1
ATOM 1264 O O . ASP A 1 166 ? 11.837 4.989 -11.102 1.00 89.62 166 ASP A O 1
ATOM 1268 N N . ALA A 1 167 ? 11.118 6.353 -9.487 1.00 91.88 167 ALA A N 1
ATOM 1269 C CA . ALA A 1 167 ? 10.303 5.357 -8.791 1.00 91.88 167 ALA A CA 1
ATOM 1270 C C . ALA A 1 167 ? 9.121 4.810 -9.623 1.00 91.88 167 ALA A C 1
ATOM 1272 O O . ALA A 1 167 ? 8.445 3.874 -9.199 1.00 91.88 167 ALA A O 1
ATOM 1273 N N . PHE A 1 168 ? 8.835 5.399 -10.785 1.00 92.31 168 PHE A N 1
ATOM 1274 C CA . PHE A 1 168 ? 7.705 5.041 -11.649 1.00 92.31 168 PHE A CA 1
ATOM 1275 C C . PHE A 1 168 ? 8.144 4.413 -12.977 1.00 92.31 168 PHE A C 1
ATOM 1277 O O . PHE A 1 168 ? 7.298 3.994 -13.767 1.00 92.31 168 PHE A O 1
ATOM 1284 N N . GLY A 1 169 ? 9.449 4.384 -13.247 1.00 91.88 169 GLY A N 1
ATOM 1285 C CA . GLY A 1 169 ? 9.992 3.957 -14.528 1.00 91.88 169 GLY A CA 1
ATOM 1286 C C . GLY A 1 169 ? 10.093 2.4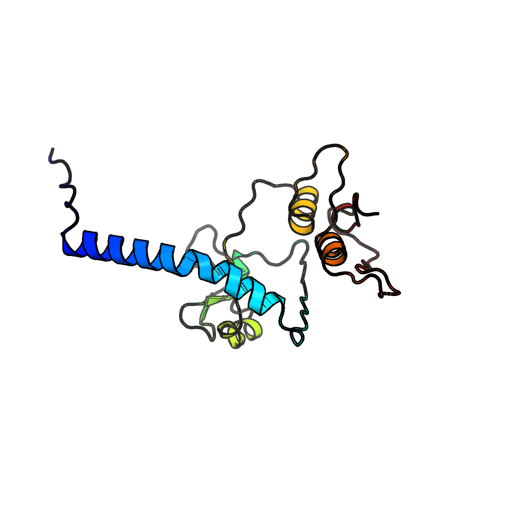36 -14.702 1.00 91.88 169 GLY A C 1
ATOM 1287 O O . GLY A 1 169 ? 9.904 1.663 -13.756 1.00 91.88 169 GLY A O 1
ATOM 1288 N N . PRO A 1 170 ? 10.419 1.995 -15.925 1.00 92.88 170 PRO A N 1
ATOM 1289 C CA . PRO A 1 170 ? 10.780 0.610 -16.224 1.00 92.88 170 PRO A CA 1
ATOM 1290 C C . PRO A 1 170 ? 12.168 0.222 -15.695 1.00 92.88 170 PRO A C 1
ATOM 1292 O O . PRO A 1 170 ? 12.462 -0.965 -15.582 1.00 92.88 170 PRO A O 1
ATOM 1295 N N . GLY A 1 171 ? 13.005 1.191 -15.312 1.00 92.75 171 GLY A N 1
ATOM 1296 C CA . GLY A 1 171 ? 14.361 0.922 -14.839 1.00 92.75 171 GLY A CA 1
ATOM 1297 C C . GLY A 1 171 ? 15.167 0.156 -15.889 1.00 92.75 171 GLY A C 1
ATOM 1298 O O . GLY A 1 171 ? 15.036 0.402 -17.084 1.00 92.75 171 GLY A O 1
ATOM 1299 N N . PHE A 1 172 ? 15.960 -0.823 -15.457 1.00 93.25 172 PHE A N 1
ATOM 1300 C CA . PHE A 1 172 ? 16.764 -1.658 -16.355 1.00 93.25 172 PHE A CA 1
ATOM 1301 C C . PHE A 1 172 ? 15.955 -2.588 -17.282 1.00 93.25 172 PHE A C 1
ATOM 1303 O O . PHE A 1 172 ? 16.561 -3.299 -18.081 1.00 93.25 172 PHE A O 1
ATOM 1310 N N . LEU A 1 173 ? 14.620 -2.640 -17.173 1.00 92.06 173 LEU A N 1
ATOM 1311 C CA . LEU A 1 173 ? 13.789 -3.485 -18.042 1.00 92.06 173 LEU A CA 1
ATOM 1312 C C . LEU A 1 173 ? 13.503 -2.872 -19.421 1.00 92.06 173 LEU A C 1
ATOM 1314 O O . LEU A 1 173 ? 13.053 -3.614 -20.293 1.00 92.06 173 LEU A O 1
ATOM 1318 N N . GLY A 1 174 ? 13.812 -1.584 -19.620 1.00 84.50 174 GLY A N 1
ATOM 1319 C CA . GLY A 1 174 ? 13.526 -0.857 -20.863 1.00 84.50 174 GLY A CA 1
ATOM 1320 C C . GLY A 1 174 ? 12.167 -0.185 -20.839 1.00 84.50 174 GLY A C 1
ATOM 1321 O O . GLY A 1 174 ? 11.146 -0.904 -20.824 1.00 84.50 174 GLY A O 1
#

Mean predicted aligned error: 10.59 Å

pLDDT: mean 87.45, std 10.42, range [39.5, 98.06]

Sequence (174 aa):
MSFPNMNHPSRRRFMQSMAAGIGGVSASGWFPRLAEAAANDPKRRRHCILLWMSGGPTQTDTFDMKPNHENGGEFKEVQTSAPGLRFSEHLPKLGSMADKLAVLRGLSTKEGDHGRGSYLMRTGQKPMGPVQYPCNGSAIGKQLAEDTMSLPSNVSIGTYRAFNQDAFGPGFLG

Solvent-accessible surface area (backbone atoms only — not comparable to full-atom values): 10997 Å² total; per-residue (Å²): 139,83,77,82,81,78,76,72,76,49,73,66,56,50,52,49,52,50,50,51,50,52,52,51,59,66,48,58,68,46,55,61,53,51,51,48,56,68,64,68,42,91,83,69,81,86,84,82,87,84,88,81,62,88,88,50,84,55,56,33,59,38,69,54,59,36,82,98,42,101,82,30,47,93,69,54,76,35,82,28,66,26,87,95,44,53,30,24,64,89,37,57,76,58,26,68,42,35,78,80,56,85,86,82,94,74,88,79,78,92,66,86,48,65,32,52,37,48,23,23,74,30,44,77,43,70,85,54,87,91,62,50,61,28,8,52,58,37,50,50,18,69,74,68,55,58,96,83,58,94,63,78,64,56,82,84,86,72,96,74,62,79,70,37,65,64,30,66,33,38,38,81,74,104

Secondary structure (DSSP, 8-state):
-PPP---PPPHHHHHHHHHHHHHHHHHHTHHHHHHHHHHS-TT----------TT---GGGTT---TTSTT--SSPEEE-SSTT-EEETT-HHHHTTGGG---------S---HHHHHHHHHHSS--BTTB-PPPHHHHHHHHH--TT-SS-S-----S---S-SGGGS-GGG-